Protein AF-A0A1F8APR1-F1 (afdb_monomer)

Nearest PDB structures (foldseek):
  3eg0-assembly1_A  TM=5.325E-01  e=1.753E+00  Homo sapiens
  5np2-assembly2_B  TM=5.360E-01  e=1.753E+00  Homo sapiens
  7pw2-assembly1_A  TM=5.341E-01  e=4.402E+00  Homo sapiens
  4wci-assembly1_A  TM=4.378E-01  e=9.777E+00  Homo sapiens

Structure (mmCIF, N/CA/C/O backbone):
data_AF-A0A1F8APR1-F1
#
_entry.id   AF-A0A1F8APR1-F1
#
loop_
_atom_site.group_PDB
_atom_site.id
_atom_site.type_symbol
_atom_site.label_atom_id
_atom_site.label_alt_id
_atom_site.label_comp_id
_atom_site.label_asym_id
_atom_site.label_entity_id
_atom_site.label_seq_id
_atom_site.pdbx_PDB_ins_code
_atom_site.Cartn_x
_atom_site.Cartn_y
_atom_site.Cartn_z
_atom_site.occupancy
_atom_site.B_iso_or_equiv
_atom_site.auth_seq_id
_atom_site.auth_comp_id
_atom_site.auth_asym_id
_atom_site.auth_atom_id
_atom_site.pdbx_PDB_model_num
ATOM 1 N N . MET A 1 1 ? -10.818 -0.176 3.508 1.00 73.88 1 MET A N 1
ATOM 2 C CA . MET A 1 1 ? -10.557 0.620 4.729 1.00 73.88 1 MET A CA 1
ATOM 3 C C . MET A 1 1 ? -11.623 0.478 5.815 1.00 73.88 1 MET A C 1
ATOM 5 O O . MET A 1 1 ? -11.227 0.436 6.968 1.00 73.88 1 MET A O 1
ATOM 9 N N . LYS A 1 2 ? -12.923 0.325 5.500 1.00 76.75 2 LYS A N 1
ATOM 10 C CA . LYS A 1 2 ? -13.984 0.095 6.509 1.00 76.75 2 LYS A CA 1
ATOM 11 C C . LYS A 1 2 ? -13.660 -1.020 7.523 1.00 76.75 2 LYS A C 1
ATOM 13 O O . LYS A 1 2 ? -13.919 -0.853 8.706 1.00 76.75 2 LYS A O 1
ATOM 18 N N . GLU A 1 3 ? -13.057 -2.115 7.069 1.00 82.62 3 GLU A N 1
ATOM 19 C CA . GLU A 1 3 ? -12.661 -3.238 7.937 1.00 82.62 3 GLU A CA 1
ATOM 20 C C . GLU A 1 3 ? -11.542 -2.881 8.920 1.00 82.62 3 GLU A C 1
ATOM 22 O O . GLU A 1 3 ? -11.593 -3.257 10.085 1.00 82.62 3 GLU A O 1
ATOM 27 N N . SER A 1 4 ? -10.572 -2.071 8.489 1.00 75.06 4 SER A N 1
ATOM 28 C CA . SER A 1 4 ? -9.483 -1.610 9.358 1.00 75.06 4 SER A CA 1
ATOM 29 C C . SER A 1 4 ? -10.005 -0.747 10.513 1.00 75.06 4 SER A C 1
ATOM 31 O O . SER A 1 4 ? -9.536 -0.883 11.639 1.00 75.06 4 SER A O 1
ATOM 33 N N . ALA A 1 5 ? -11.047 0.059 10.274 1.00 79.38 5 ALA A N 1
ATOM 34 C CA . ALA A 1 5 ? -11.714 0.832 11.326 1.00 79.38 5 ALA A CA 1
ATOM 35 C C . ALA A 1 5 ? -12.457 -0.042 12.357 1.00 79.38 5 ALA A C 1
ATOM 37 O O . ALA A 1 5 ? -12.711 0.415 13.467 1.00 79.38 5 ALA A O 1
ATOM 38 N N . GLN A 1 6 ? -12.785 -1.291 12.014 1.00 85.19 6 GLN A N 1
ATOM 39 C CA . GLN A 1 6 ? -13.390 -2.266 12.930 1.00 85.19 6 GLN A CA 1
ATOM 40 C C . GLN A 1 6 ? -12.334 -3.063 13.718 1.00 85.19 6 GLN A C 1
ATOM 42 O O . GLN A 1 6 ? -12.681 -3.939 14.500 1.00 85.19 6 GLN A O 1
ATOM 47 N N . GLY A 1 7 ? -11.042 -2.759 13.540 1.00 86.19 7 GLY A N 1
ATOM 48 C CA . GLY A 1 7 ? -9.940 -3.448 14.213 1.00 86.19 7 GLY A CA 1
ATOM 49 C C . GLY A 1 7 ? -9.439 -4.706 13.497 1.00 86.19 7 GLY A C 1
ATOM 50 O O . GLY A 1 7 ? -8.502 -5.337 13.996 1.00 86.19 7 GLY A O 1
ATOM 51 N N . ASN A 1 8 ? -10.011 -5.032 12.334 1.00 93.56 8 ASN A N 1
ATOM 52 C CA . ASN A 1 8 ? -9.579 -6.137 11.480 1.00 93.56 8 ASN A CA 1
ATOM 53 C C . ASN A 1 8 ? -8.300 -5.764 10.720 1.00 93.56 8 ASN A C 1
ATOM 55 O O . ASN A 1 8 ? -8.079 -4.600 10.368 1.00 93.56 8 ASN A O 1
ATOM 59 N N . TYR A 1 9 ? -7.471 -6.754 10.397 1.00 94.88 9 TYR A N 1
ATOM 60 C CA . TYR A 1 9 ? -6.332 -6.539 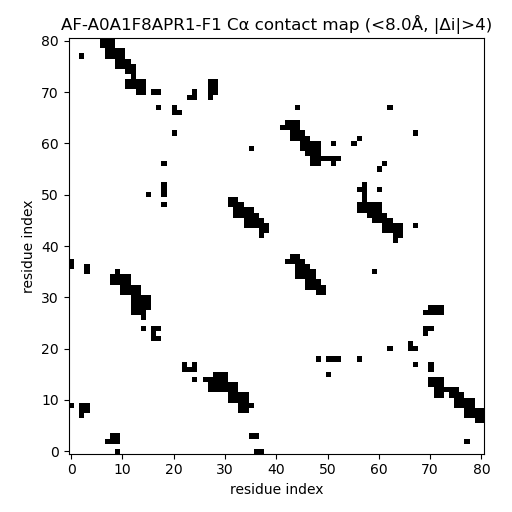9.505 1.00 94.88 9 TYR A CA 1
ATOM 61 C C . TYR A 1 9 ? -6.760 -6.695 8.048 1.00 94.88 9 TYR A C 1
ATOM 63 O O . TYR A 1 9 ? -7.579 -7.548 7.712 1.00 94.88 9 TYR A O 1
ATOM 71 N N . LEU A 1 10 ? -6.178 -5.885 7.165 1.00 96.88 10 LEU A N 1
ATOM 72 C CA . LEU A 1 10 ? -6.439 -5.935 5.731 1.00 96.88 10 LEU A CA 1
ATOM 73 C C . LEU A 1 10 ? -5.132 -6.192 4.987 1.00 96.88 10 LEU A C 1
ATOM 75 O O . LEU A 1 10 ? -4.207 -5.390 5.063 1.00 96.88 10 LEU A O 1
ATOM 79 N N . ILE A 1 11 ? -5.079 -7.277 4.224 1.00 97.69 11 ILE A N 1
ATOM 80 C CA . ILE A 1 11 ? -3.971 -7.579 3.318 1.00 97.69 11 ILE A CA 1
ATOM 81 C C . ILE A 1 11 ? -4.450 -7.335 1.889 1.00 97.69 11 ILE A C 1
ATOM 83 O O . ILE A 1 11 ? -5.446 -7.913 1.458 1.00 97.69 11 ILE A O 1
ATOM 87 N N . ALA A 1 12 ? -3.752 -6.492 1.135 1.00 97.94 12 ALA A N 1
ATOM 88 C CA . ALA A 1 12 ? -4.078 -6.206 -0.258 1.00 97.94 12 ALA A CA 1
ATOM 89 C C . ALA A 1 12 ? -3.139 -6.957 -1.206 1.00 97.94 12 ALA A C 1
ATOM 91 O O . ALA A 1 12 ? -1.928 -7.010 -0.985 1.00 97.94 12 ALA A O 1
ATOM 92 N N . SER A 1 13 ? -3.692 -7.505 -2.292 1.00 98.12 13 SER A N 1
ATOM 93 C CA . SER A 1 13 ? -2.882 -8.038 -3.386 1.00 98.12 13 SER A CA 1
ATOM 94 C C . SER A 1 13 ? -2.527 -6.929 -4.366 1.00 98.12 13 SER A C 1
ATOM 96 O O . SER A 1 13 ? -3.404 -6.245 -4.895 1.00 98.12 13 SER A O 1
ATOM 98 N N . VAL A 1 14 ? -1.231 -6.759 -4.607 1.00 98.00 14 VAL A N 1
ATOM 99 C CA . VAL A 1 14 ? -0.667 -5.692 -5.437 1.00 98.00 14 VAL A CA 1
ATOM 100 C C . VAL A 1 14 ? 0.445 -6.235 -6.334 1.00 98.00 14 VAL A C 1
ATOM 102 O O . VAL A 1 14 ? 0.919 -7.354 -6.150 1.00 98.00 14 VAL A O 1
ATOM 105 N N . SER A 1 15 ? 0.875 -5.448 -7.316 1.00 97.31 15 SER A N 1
ATOM 106 C CA . SER A 1 15 ? 2.131 -5.687 -8.035 1.00 97.31 15 SER A CA 1
ATOM 107 C C . SER A 1 15 ? 3.345 -5.398 -7.144 1.00 97.31 15 SER A C 1
ATOM 109 O O . SER A 1 15 ? 3.373 -4.386 -6.445 1.00 97.31 15 SER A O 1
ATOM 111 N N . TYR A 1 16 ? 4.408 -6.205 -7.234 1.00 94.50 16 TYR A N 1
ATOM 112 C CA . TYR A 1 16 ? 5.664 -5.968 -6.495 1.00 94.50 16 TYR A CA 1
ATOM 113 C C . TYR A 1 16 ? 6.362 -4.645 -6.865 1.00 94.50 16 TYR A C 1
ATOM 115 O O . TYR A 1 16 ? 7.241 -4.168 -6.141 1.00 94.50 16 TYR A O 1
ATOM 123 N N . LYS A 1 17 ? 5.996 -4.065 -8.016 1.00 95.44 17 LYS A N 1
ATOM 124 C CA . LYS A 1 17 ? 6.494 -2.774 -8.502 1.00 95.44 17 LYS A CA 1
ATOM 125 C C . LYS A 1 17 ? 6.016 -1.590 -7.662 1.00 95.44 17 LYS A C 1
ATOM 127 O O . LYS A 1 17 ? 6.603 -0.523 -7.786 1.00 95.44 17 LYS A O 1
ATOM 132 N N . ILE A 1 18 ? 5.053 -1.791 -6.757 1.00 96.06 18 ILE A N 1
ATOM 133 C CA . ILE A 1 18 ? 4.564 -0.761 -5.830 1.00 96.06 18 ILE A CA 1
ATOM 134 C C . ILE A 1 18 ? 5.679 -0.119 -4.985 1.00 96.06 18 ILE A C 1
ATOM 136 O O . ILE A 1 18 ? 5.556 1.040 -4.613 1.00 96.06 18 ILE A O 1
ATOM 140 N N . ARG A 1 19 ? 6.805 -0.823 -4.769 1.00 94.69 19 ARG A N 1
ATOM 141 C CA . ARG A 1 19 ? 8.019 -0.267 -4.140 1.00 94.69 19 ARG A CA 1
ATOM 142 C C . ARG A 1 19 ? 8.594 0.952 -4.881 1.00 94.69 19 ARG A C 1
ATOM 144 O O . ARG A 1 19 ? 9.385 1.690 -4.318 1.00 94.69 19 ARG A O 1
ATOM 151 N N . ASN A 1 20 ? 8.224 1.156 -6.145 1.00 94.25 20 ASN A N 1
ATOM 152 C CA . ASN A 1 20 ? 8.505 2.366 -6.906 1.00 94.25 20 ASN A CA 1
ATOM 153 C C . ASN A 1 20 ? 7.176 2.933 -7.450 1.00 94.25 20 ASN A C 1
ATOM 155 O O . ASN A 1 20 ? 6.748 2.536 -8.542 1.00 94.25 20 ASN A O 1
ATOM 159 N N . PRO A 1 21 ? 6.527 3.865 -6.725 1.00 92.38 21 PRO A N 1
ATOM 160 C CA . PRO A 1 21 ? 5.201 4.394 -7.071 1.00 92.38 21 PRO A CA 1
ATOM 161 C C . PRO A 1 21 ? 5.096 5.089 -8.436 1.00 92.38 21 PRO A C 1
ATOM 163 O O . PRO A 1 21 ? 3.994 5.255 -8.959 1.00 92.38 21 PRO A O 1
ATOM 166 N N . ASN A 1 22 ? 6.224 5.494 -9.027 1.00 93.88 22 ASN A N 1
ATOM 167 C CA . ASN A 1 22 ? 6.273 6.127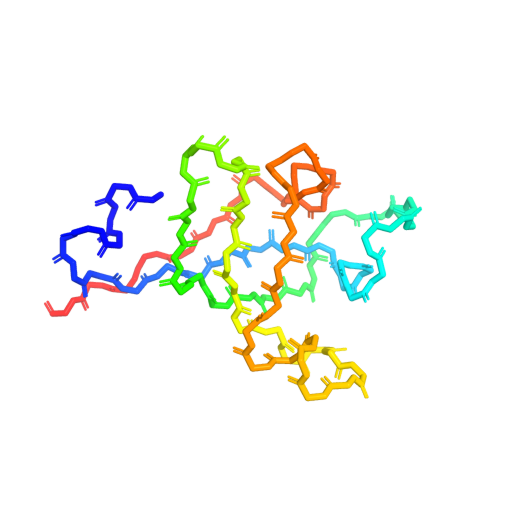 -10.349 1.00 93.88 22 ASN A CA 1
ATOM 168 C C . ASN A 1 22 ? 6.408 5.116 -11.499 1.00 93.88 22 ASN A C 1
ATOM 170 O O . ASN A 1 22 ? 6.367 5.498 -12.666 1.00 93.88 22 ASN A O 1
ATOM 174 N N . SER A 1 23 ? 6.583 3.830 -11.191 1.00 93.06 23 SER A N 1
ATOM 175 C CA . SER A 1 23 ? 6.681 2.779 -12.201 1.00 93.06 23 SER A CA 1
ATOM 176 C C . SER A 1 23 ? 5.313 2.382 -12.766 1.00 93.06 23 SER A C 1
ATOM 178 O O . SER A 1 23 ? 4.276 2.545 -12.124 1.00 93.06 23 SER A O 1
ATOM 180 N N . ILE A 1 24 ? 5.316 1.825 -13.979 1.00 91.94 24 ILE A N 1
ATOM 181 C CA . ILE A 1 24 ? 4.131 1.233 -14.606 1.00 91.94 24 ILE A CA 1
ATOM 182 C C . ILE A 1 24 ? 4.212 -0.288 -14.409 1.00 91.94 24 ILE A C 1
ATOM 184 O O . ILE A 1 24 ? 5.185 -0.904 -14.860 1.00 91.94 24 ILE A O 1
ATOM 188 N N . PRO A 1 25 ? 3.243 -0.920 -13.725 1.00 91.75 25 PRO A N 1
ATOM 189 C CA . PRO A 1 25 ? 3.268 -2.361 -13.533 1.00 91.75 25 PRO A CA 1
ATOM 190 C C . PRO A 1 25 ? 2.906 -3.083 -14.836 1.00 91.75 25 PRO A C 1
ATOM 192 O O . PRO A 1 25 ? 1.885 -2.796 -15.451 1.00 91.75 25 PRO A O 1
ATOM 195 N N . ALA A 1 26 ? 3.718 -4.066 -15.234 1.00 90.69 26 ALA A N 1
ATOM 196 C CA . ALA A 1 26 ? 3.379 -4.961 -16.347 1.00 90.69 26 ALA A CA 1
ATOM 197 C C . ALA A 1 26 ? 2.245 -5.937 -15.981 1.00 90.69 26 ALA A C 1
ATOM 199 O O . ALA A 1 26 ? 1.507 -6.397 -16.847 1.00 90.69 26 ALA A O 1
ATOM 200 N N . THR A 1 27 ? 2.114 -6.257 -14.691 1.00 89.56 27 THR A N 1
ATOM 201 C CA . THR A 1 27 ? 1.080 -7.133 -14.133 1.00 89.56 27 THR A CA 1
ATOM 202 C C . THR A 1 27 ? 0.623 -6.613 -12.774 1.00 89.56 27 THR A C 1
ATOM 204 O O . THR A 1 27 ? 1.404 -6.003 -12.034 1.00 89.56 27 THR A O 1
ATOM 207 N N . VAL A 1 28 ? -0.634 -6.891 -12.424 1.00 90.69 28 VAL A N 1
ATOM 208 C CA . VAL A 1 28 ? -1.181 -6.668 -11.079 1.00 90.69 28 VAL A CA 1
ATOM 209 C C . VAL A 1 28 ? -1.211 -7.981 -10.290 1.00 90.69 28 VAL A C 1
ATOM 211 O O . VAL A 1 28 ? -1.548 -9.037 -10.828 1.00 90.69 28 VAL A O 1
ATOM 214 N N . GLY A 1 29 ? -0.860 -7.921 -9.004 1.00 90.69 29 GLY A N 1
ATOM 215 C CA . GLY A 1 29 ? -0.794 -9.086 -8.114 1.00 90.69 29 GLY A CA 1
ATOM 216 C C . GLY A 1 29 ? 0.591 -9.742 -8.033 1.00 90.69 29 GLY A C 1
ATOM 217 O O . GLY A 1 29 ? 1.582 -9.227 -8.548 1.00 90.69 29 GLY A O 1
ATOM 218 N N . GLY A 1 30 ? 0.661 -10.883 -7.339 1.00 94.06 30 GLY A N 1
ATOM 219 C CA . GLY A 1 30 ? 1.916 -11.599 -7.059 1.00 94.06 30 GLY A CA 1
ATOM 220 C C . GLY A 1 30 ? 2.694 -11.066 -5.850 1.00 94.06 30 GLY A C 1
ATOM 221 O O . GLY A 1 30 ? 3.676 -11.677 -5.446 1.00 94.06 30 GLY A O 1
ATOM 222 N N . HIS A 1 31 ? 2.235 -9.965 -5.248 1.00 97.44 31 HIS A N 1
ATOM 223 C CA . HIS A 1 31 ? 2.758 -9.413 -4.001 1.00 97.44 31 HIS A CA 1
ATOM 224 C C . HIS A 1 31 ? 1.614 -9.097 -3.031 1.00 97.44 31 HIS A C 1
ATOM 226 O O . HIS A 1 31 ? 0.488 -8.810 -3.453 1.00 97.44 31 HIS A O 1
ATOM 232 N N . LEU A 1 32 ? 1.897 -9.171 -1.733 1.00 98.06 32 LEU A N 1
ATOM 233 C CA . LEU A 1 32 ? 0.947 -8.883 -0.661 1.00 98.06 32 LEU A CA 1
ATOM 234 C C . LEU A 1 32 ? 1.509 -7.788 0.241 1.00 98.06 32 LEU A C 1
ATOM 236 O O . LEU A 1 32 ? 2.688 -7.804 0.592 1.00 98.06 32 LEU A O 1
ATOM 240 N N . VAL A 1 33 ? 0.643 -6.857 0.628 1.00 98.19 33 VAL A N 1
ATOM 241 C CA . VAL A 1 33 ? 0.964 -5.777 1.566 1.00 98.19 33 VAL A CA 1
ATOM 242 C C . VAL A 1 33 ? -0.068 -5.730 2.682 1.00 98.19 33 VAL A C 1
ATOM 244 O O . VAL A 1 33 ? -1.249 -5.983 2.441 1.00 98.19 33 VAL A O 1
ATOM 247 N N . LEU A 1 34 ? 0.368 -5.408 3.898 1.00 97.88 34 LEU A N 1
ATOM 248 C CA . LEU A 1 34 ? -0.524 -5.219 5.041 1.00 97.88 34 LEU A CA 1
ATOM 249 C C . LEU A 1 34 ? -0.904 -3.741 5.125 1.00 97.88 34 LEU A C 1
ATOM 251 O O . LEU A 1 34 ? -0.041 -2.888 5.302 1.00 97.88 34 LEU A O 1
ATOM 255 N N . MET A 1 35 ? -2.192 -3.440 5.014 1.00 97.50 35 MET A N 1
ATOM 256 C CA . MET A 1 35 ? -2.705 -2.079 5.125 1.00 97.50 35 MET A CA 1
ATOM 257 C C . MET A 1 35 ? -2.691 -1.645 6.591 1.00 97.50 35 MET A C 1
ATOM 259 O O . MET A 1 35 ? -3.247 -2.330 7.448 1.00 97.50 35 MET A O 1
ATOM 263 N N . LEU A 1 36 ? -2.074 -0.496 6.859 1.00 95.38 36 LEU A N 1
ATOM 264 C CA . LEU A 1 36 ? -1.909 0.056 8.205 1.00 95.38 36 LEU A CA 1
ATOM 265 C C . LEU A 1 36 ? -2.849 1.235 8.462 1.00 95.38 36 LEU A C 1
ATOM 267 O O . LEU A 1 36 ? -3.286 1.438 9.589 1.00 95.38 36 LEU A O 1
ATOM 271 N N . GLY A 1 37 ? -3.174 2.010 7.426 1.00 94.75 3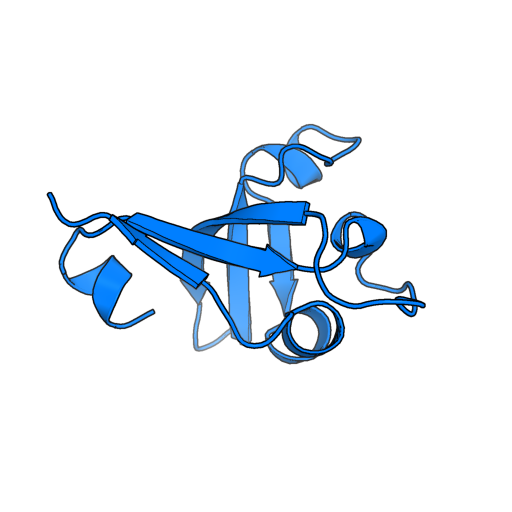7 GLY A N 1
ATOM 272 C CA . GLY A 1 37 ? -4.006 3.195 7.585 1.00 94.75 37 GLY A CA 1
ATOM 273 C C . GLY A 1 37 ? -4.219 3.971 6.295 1.00 94.75 37 GLY A C 1
ATOM 274 O O . GLY A 1 37 ? -3.847 3.536 5.203 1.00 94.75 37 GLY A O 1
ATOM 275 N N . TYR A 1 38 ? -4.875 5.118 6.432 1.00 95.44 38 TYR A N 1
ATOM 276 C CA . TYR A 1 38 ? -5.158 6.043 5.345 1.00 95.44 38 TYR A CA 1
ATOM 277 C C . TYR A 1 38 ? -5.363 7.457 5.885 1.00 95.44 38 TYR A C 1
ATOM 279 O O . TYR A 1 38 ? -5.823 7.631 7.011 1.00 95.44 38 TYR A O 1
ATOM 287 N N . ASP A 1 39 ? -5.075 8.447 5.050 1.00 95.38 39 ASP A N 1
ATOM 288 C CA . ASP A 1 39 ? -5.384 9.857 5.281 1.00 95.38 39 ASP A CA 1
ATOM 289 C C . ASP A 1 39 ? -6.260 10.341 4.115 1.00 95.38 39 ASP A C 1
ATOM 291 O O . ASP A 1 39 ? -5.858 10.287 2.949 1.00 95.38 39 ASP A O 1
ATOM 295 N N . LEU A 1 40 ? -7.496 10.749 4.422 1.00 94.50 40 LEU A N 1
ATOM 296 C CA . LEU A 1 40 ? -8.472 11.184 3.418 1.00 94.50 40 LEU A CA 1
ATOM 297 C C . LEU A 1 40 ? -8.191 12.587 2.882 1.00 94.50 40 LEU A C 1
ATOM 299 O O . LEU A 1 40 ? -8.493 12.847 1.717 1.00 94.50 40 LEU A O 1
ATOM 303 N N . GLU A 1 41 ? -7.629 13.472 3.703 1.00 96.44 41 GLU A N 1
ATOM 304 C CA . GLU A 1 41 ? -7.321 14.844 3.298 1.00 96.44 41 GLU A CA 1
ATOM 305 C C . GLU A 1 41 ? -6.156 14.839 2.309 1.00 96.44 41 GLU A C 1
ATOM 307 O O . GLU A 1 41 ? -6.236 15.436 1.235 1.00 96.44 41 GLU A O 1
ATOM 312 N N . LYS A 1 42 ? -5.109 14.070 2.625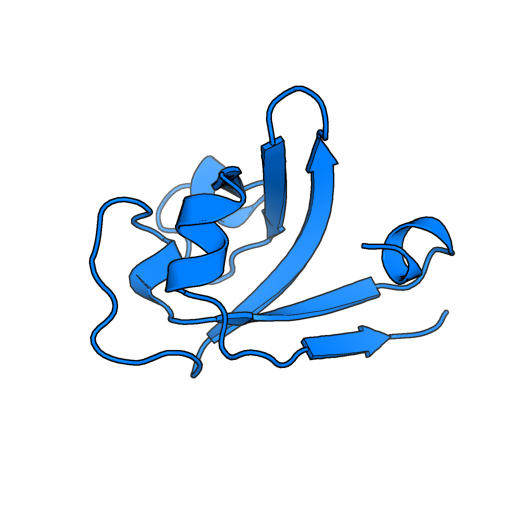 1.00 97.19 42 LYS A N 1
ATOM 313 C CA . LYS A 1 42 ? -3.935 13.888 1.760 1.00 97.19 42 LYS A CA 1
ATOM 314 C C . LYS A 1 42 ? -4.147 12.859 0.649 1.00 97.19 42 LYS A C 1
ATOM 316 O O . LYS A 1 42 ? -3.348 12.804 -0.282 1.00 97.19 42 LYS A O 1
ATOM 321 N N . LYS A 1 43 ? -5.214 12.054 0.725 1.00 97.38 43 LYS A N 1
ATOM 322 C CA . LYS A 1 43 ? -5.528 10.950 -0.203 1.00 97.38 43 LYS A CA 1
ATOM 323 C C . LYS A 1 43 ? -4.388 9.934 -0.322 1.00 97.38 43 LYS A C 1
ATOM 325 O O . LYS A 1 43 ? -4.028 9.525 -1.431 1.00 97.38 43 LYS A O 1
ATOM 330 N N . ILE A 1 44 ? -3.831 9.524 0.816 1.00 97.62 44 ILE A N 1
ATOM 331 C CA . ILE A 1 44 ? -2.735 8.549 0.887 1.00 97.62 44 ILE A CA 1
ATOM 332 C C . ILE A 1 44 ? -3.120 7.305 1.687 1.00 97.62 44 ILE A C 1
ATOM 334 O O . ILE A 1 44 ? -3.900 7.368 2.638 1.00 97.62 44 ILE A O 1
ATOM 338 N N . LEU A 1 45 ? -2.567 6.164 1.289 1.00 97.31 45 LEU A N 1
ATOM 339 C CA . LEU A 1 45 ? -2.608 4.900 2.018 1.00 97.31 45 LEU A CA 1
ATOM 340 C C . LEU A 1 45 ? -1.257 4.656 2.684 1.00 97.31 45 LEU A C 1
ATOM 342 O O . LEU A 1 45 ? -0.220 4.948 2.090 1.00 97.31 45 LEU A O 1
ATOM 346 N N . LEU A 1 46 ? -1.298 4.060 3.875 1.00 97.19 46 LEU A N 1
ATOM 347 C CA . LEU A 1 46 ? -0.130 3.567 4.596 1.00 97.19 46 LEU A CA 1
ATOM 348 C C . LEU A 1 46 ? -0.172 2.043 4.654 1.00 97.19 46 LEU A C 1
ATOM 350 O O . LEU A 1 46 ? -1.208 1.456 4.990 1.00 97.19 46 LEU A O 1
ATOM 354 N N . PHE A 1 47 ? 0.948 1.398 4.347 1.00 97.81 47 PHE A N 1
ATOM 355 C CA . PHE A 1 47 ? 1.049 -0.057 4.354 1.00 97.81 47 PHE A CA 1
ATOM 356 C C . PHE A 1 47 ? 2.453 -0.540 4.716 1.00 97.81 47 PHE A C 1
ATOM 358 O O . PHE A 1 47 ? 3.455 0.101 4.411 1.00 97.81 47 PHE A O 1
ATOM 365 N N . HIS A 1 48 ? 2.516 -1.719 5.325 1.00 98.12 48 HIS A N 1
ATOM 366 C CA . HIS A 1 48 ? 3.751 -2.474 5.426 1.00 98.12 48 HIS A CA 1
ATOM 367 C C . HIS A 1 48 ? 3.996 -3.191 4.095 1.00 98.12 48 HIS A C 1
ATOM 369 O O . HIS A 1 48 ? 3.143 -3.942 3.604 1.00 98.12 48 HIS A O 1
ATOM 375 N N . ASN A 1 49 ? 5.166 -2.961 3.510 1.00 97.81 49 ASN A N 1
ATOM 376 C CA . ASN A 1 49 ? 5.572 -3.464 2.206 1.00 97.81 49 ASN A CA 1
ATOM 377 C C . ASN A 1 49 ? 6.794 -4.380 2.346 1.00 97.81 49 ASN A C 1
ATOM 379 O O . ASN A 1 49 ? 7.924 -3.897 2.288 1.00 97.81 49 ASN A O 1
ATOM 383 N N . PRO A 1 50 ? 6.616 -5.710 2.417 1.00 96.75 50 PRO A N 1
ATOM 384 C CA . PRO A 1 50 ? 7.736 -6.640 2.585 1.00 96.75 50 PRO A CA 1
ATOM 385 C C . PRO A 1 50 ? 8.803 -6.553 1.483 1.00 96.75 50 PRO A C 1
ATOM 387 O O . PRO A 1 50 ? 9.920 -7.023 1.660 1.00 96.75 50 PRO A O 1
ATOM 390 N N . SER A 1 51 ? 8.461 -5.957 0.335 1.00 94.12 51 SER A N 1
ATOM 391 C CA . SER A 1 51 ? 9.362 -5.791 -0.806 1.00 94.12 51 SER A CA 1
AT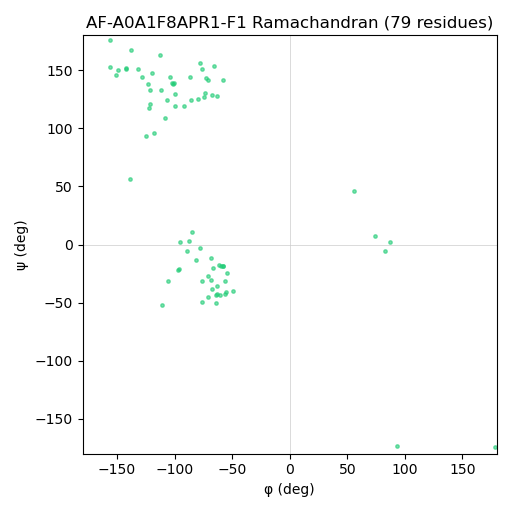OM 392 C C . SER A 1 51 ? 10.079 -4.436 -0.872 1.00 94.12 51 SER A C 1
ATOM 394 O O . SER A 1 51 ? 10.792 -4.187 -1.849 1.00 94.12 51 SER A O 1
ATOM 396 N N . GLY A 1 52 ? 9.855 -3.566 0.119 1.00 93.69 52 GLY A N 1
ATOM 397 C CA . GLY A 1 52 ? 10.523 -2.275 0.248 1.00 93.69 52 GLY A CA 1
ATOM 398 C C . GLY A 1 52 ? 12.041 -2.428 0.329 1.00 93.69 52 GLY A C 1
ATOM 399 O O . GLY A 1 52 ? 12.552 -3.376 0.921 1.00 93.69 52 GLY A O 1
ATOM 400 N N . ASP A 1 53 ? 12.748 -1.511 -0.318 1.00 94.06 53 ASP A N 1
ATOM 401 C CA . ASP A 1 53 ? 14.209 -1.446 -0.401 1.00 94.06 53 ASP A CA 1
ATOM 402 C C . ASP A 1 53 ? 14.831 -0.491 0.627 1.00 94.06 53 ASP A C 1
ATOM 404 O O . ASP A 1 53 ? 15.996 -0.652 0.989 1.00 94.06 53 ASP A O 1
ATOM 408 N N . THR A 1 54 ? 14.052 0.468 1.130 1.00 94.50 54 THR A N 1
ATOM 409 C CA . THR A 1 54 ? 14.391 1.290 2.296 1.00 94.50 54 THR A CA 1
ATOM 410 C C . THR A 1 54 ? 13.468 0.973 3.465 1.00 94.50 54 THR A C 1
ATOM 412 O O . THR A 1 54 ? 12.395 0.389 3.294 1.00 94.50 54 THR A O 1
ATOM 415 N N . ARG A 1 55 ? 13.871 1.386 4.670 1.00 95.00 55 ARG A N 1
ATOM 416 C CA . ARG A 1 55 ? 13.068 1.197 5.881 1.00 95.00 55 ARG A CA 1
ATOM 417 C C . ARG A 1 55 ? 11.722 1.913 5.777 1.00 95.00 55 ARG A C 1
ATOM 419 O O . ARG A 1 55 ? 10.694 1.331 6.104 1.00 95.00 55 ARG A O 1
ATOM 426 N N . GLU A 1 56 ? 11.717 3.140 5.268 1.00 92.00 56 GLU A N 1
ATOM 427 C CA . GLU A 1 56 ? 10.515 3.959 5.082 1.00 92.00 56 GLU A CA 1
ATOM 428 C C . GLU A 1 56 ? 9.555 3.292 4.092 1.00 92.00 56 GLU A C 1
ATOM 430 O O . GLU A 1 56 ? 8.357 3.197 4.340 1.00 92.00 56 GLU A O 1
ATOM 435 N N 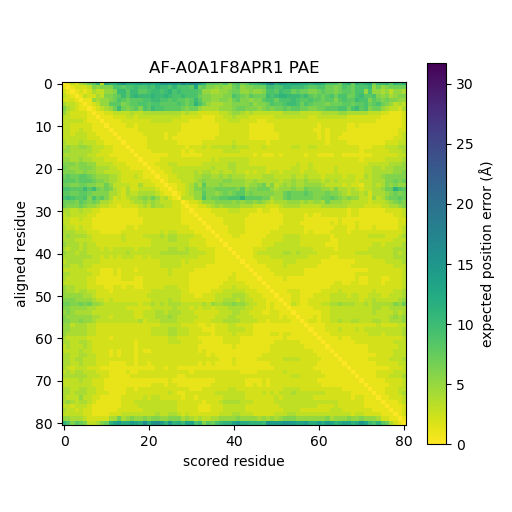. ASN A 1 57 ? 10.101 2.745 3.003 1.00 92.50 57 ASN A N 1
ATOM 436 C CA . ASN A 1 57 ? 9.349 2.045 1.966 1.00 92.50 57 ASN A CA 1
ATOM 437 C C . ASN A 1 57 ? 8.956 0.607 2.358 1.00 92.50 57 ASN A C 1
ATOM 439 O O . ASN A 1 57 ? 8.298 -0.074 1.573 1.00 92.50 57 ASN A O 1
ATOM 443 N N . GLN A 1 58 ? 9.373 0.121 3.532 1.00 96.94 58 GLN A N 1
ATOM 444 C CA . GLN A 1 58 ? 9.053 -1.212 4.046 1.00 96.94 58 GLN A CA 1
ATOM 445 C C . GLN A 1 58 ? 8.106 -1.152 5.248 1.00 96.94 58 GLN A C 1
ATOM 447 O O . GLN A 1 58 ? 7.090 -1.841 5.247 1.00 96.94 58 GLN A O 1
ATOM 452 N N . GLU A 1 59 ? 8.416 -0.358 6.274 1.00 97.38 59 GLU A N 1
ATOM 453 C CA . GLU A 1 59 ? 7.668 -0.335 7.536 1.00 97.38 59 GLU A CA 1
ATOM 454 C C . GLU A 1 59 ? 6.339 0.423 7.416 1.00 97.38 59 GLU A C 1
ATOM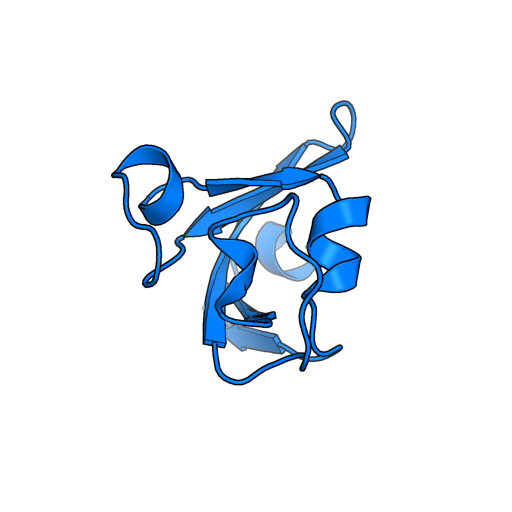 456 O O . GLU A 1 59 ? 5.303 -0.123 7.794 1.00 97.38 59 GLU A O 1
ATOM 461 N N . TYR A 1 60 ? 6.370 1.637 6.856 1.00 96.94 60 TYR A N 1
ATOM 462 C CA . TYR A 1 60 ? 5.230 2.558 6.753 1.00 96.94 60 TYR A CA 1
ATOM 463 C C . TYR A 1 60 ? 5.207 3.237 5.379 1.00 96.94 60 TYR A C 1
ATOM 465 O O . TYR A 1 60 ? 5.243 4.461 5.273 1.00 96.94 60 TYR A O 1
ATOM 473 N N . ALA A 1 61 ? 5.172 2.437 4.314 1.00 97.44 61 ALA A N 1
ATOM 474 C CA . ALA A 1 61 ? 5.176 2.961 2.958 1.00 97.44 61 ALA A CA 1
ATOM 475 C C . ALA A 1 61 ? 3.920 3.807 2.706 1.00 97.44 61 ALA A C 1
ATOM 477 O O . ALA A 1 61 ? 2.795 3.346 2.926 1.00 97.44 61 ALA A O 1
ATOM 478 N N . GLU A 1 62 ? 4.124 5.030 2.219 1.00 97.19 62 GLU A N 1
ATOM 479 C CA . GLU A 1 62 ? 3.060 5.955 1.837 1.00 97.19 62 GLU A CA 1
ATOM 480 C C . GLU A 1 62 ? 2.882 5.975 0.319 1.00 97.19 62 GLU A C 1
ATOM 482 O O . GLU A 1 62 ? 3.847 5.995 -0.449 1.00 97.19 62 GLU A O 1
ATOM 487 N N . ILE A 1 63 ? 1.633 5.994 -0.135 1.00 97.38 63 ILE A N 1
ATOM 488 C CA . ILE A 1 63 ? 1.310 6.093 -1.559 1.00 97.38 63 ILE A CA 1
ATOM 489 C C . ILE A 1 63 ? -0.029 6.793 -1.756 1.00 97.38 63 ILE A C 1
ATOM 491 O O . ILE A 1 63 ? -0.956 6.607 -0.968 1.00 97.38 63 ILE A O 1
ATOM 495 N N . SER A 1 64 ? -0.170 7.571 -2.829 1.00 97.81 64 SER A N 1
ATOM 496 C CA . SER A 1 64 ? -1.468 8.161 -3.165 1.00 97.81 64 SER A CA 1
ATOM 497 C C . SER A 1 64 ? -2.499 7.089 -3.540 1.00 97.81 64 SER A C 1
ATOM 499 O O . SER A 1 64 ? -2.157 6.020 -4.053 1.00 97.81 64 SER A O 1
ATOM 501 N N . PHE A 1 65 ? -3.783 7.392 -3.344 1.00 97.25 65 PHE A N 1
ATOM 502 C CA . PHE A 1 65 ? -4.887 6.516 -3.759 1.00 97.25 65 PHE A CA 1
ATOM 503 C C . PHE A 1 65 ? -4.822 6.180 -5.251 1.00 97.25 65 PHE A C 1
ATOM 505 O O . PHE A 1 65 ? -5.035 5.033 -5.644 1.00 97.25 65 PHE A O 1
ATOM 512 N N . GLU A 1 66 ? -4.490 7.177 -6.075 1.00 96.94 66 GLU A N 1
ATOM 513 C CA . GLU A 1 66 ? -4.377 7.019 -7.521 1.00 96.94 66 GLU A CA 1
ATOM 514 C C . GLU A 1 66 ? -3.252 6.048 -7.889 1.00 96.94 66 GLU A C 1
ATOM 516 O O . GLU A 1 66 ? -3.475 5.101 -8.644 1.00 96.94 66 GLU A O 1
ATOM 521 N N . GLN A 1 67 ? -2.051 6.242 -7.334 1.00 97.19 67 GLN A N 1
ATOM 522 C CA . GLN A 1 67 ? -0.920 5.357 -7.606 1.00 97.19 67 GLN A CA 1
ATOM 523 C C . GLN A 1 67 ? -1.191 3.944 -7.088 1.00 97.19 67 GLN A C 1
ATOM 525 O O . GLN A 1 67 ? -0.959 2.990 -7.825 1.00 97.19 67 GLN A O 1
ATOM 530 N N . PHE A 1 68 ? -1.743 3.788 -5.880 1.00 97.44 68 PHE A N 1
ATOM 531 C CA . PHE A 1 68 ? -2.098 2.470 -5.347 1.00 97.44 68 PHE A CA 1
ATOM 532 C C . PHE A 1 68 ? -3.050 1.714 -6.277 1.00 97.44 68 PHE A C 1
ATOM 534 O O . PHE A 1 68 ? -2.837 0.531 -6.549 1.00 97.44 68 PHE A O 1
ATOM 541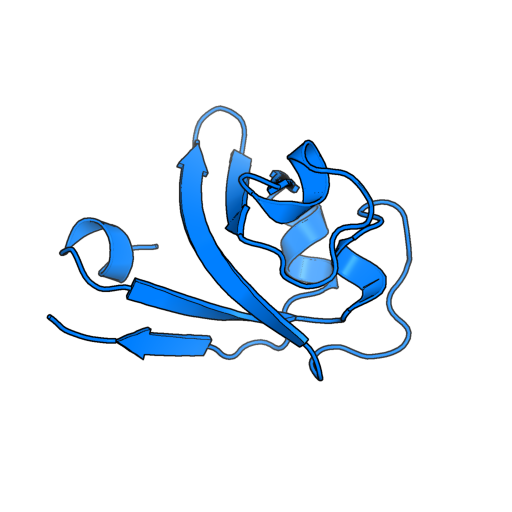 N N . GLY A 1 69 ? -4.058 2.405 -6.821 1.00 96.75 69 GLY A N 1
ATOM 542 C CA . GLY A 1 69 ? -5.018 1.834 -7.764 1.00 96.75 69 GLY A CA 1
ATOM 543 C C . GLY A 1 69 ? -4.369 1.210 -9.003 1.00 96.75 69 GLY A C 1
ATOM 544 O O . GLY A 1 69 ? -4.863 0.201 -9.495 1.00 96.75 69 GLY A O 1
ATOM 545 N N . ARG A 1 70 ? -3.222 1.732 -9.460 1.00 96.56 70 ARG A N 1
ATOM 546 C CA . ARG A 1 70 ? -2.466 1.175 -10.600 1.00 96.56 70 ARG A CA 1
ATOM 547 C C . ARG A 1 70 ? -1.845 -0.185 -10.285 1.00 96.56 70 ARG A C 1
ATOM 549 O O . ARG A 1 70 ? -1.670 -1.002 -11.183 1.00 96.56 70 ARG A O 1
ATOM 556 N N . PHE A 1 71 ? -1.488 -0.424 -9.024 1.00 97.81 71 PHE A N 1
ATOM 557 C CA . PHE A 1 71 ? -0.837 -1.661 -8.586 1.00 97.81 71 PHE A CA 1
ATOM 558 C C . PHE A 1 71 ? -1.822 -2.685 -8.017 1.00 97.81 71 PHE A C 1
ATOM 560 O O . PHE A 1 71 ? -1.485 -3.869 -7.957 1.00 97.81 71 PHE A O 1
ATOM 567 N N . PHE A 1 72 ? -3.003 -2.246 -7.575 1.00 97.81 72 PHE A N 1
ATOM 568 C CA . PHE A 1 72 ? -3.988 -3.076 -6.892 1.00 97.81 72 PHE A CA 1
ATOM 569 C C . PHE A 1 72 ? -4.601 -4.134 -7.816 1.00 97.81 72 PHE A C 1
ATOM 571 O O . PHE A 1 72 ? -5.124 -3.836 -8.885 1.00 97.81 72 PHE A O 1
ATOM 578 N N . ALA A 1 73 ? -4.592 -5.390 -7.372 1.00 97.56 73 ALA A N 1
ATOM 579 C CA . ALA A 1 73 ? -5.108 -6.524 -8.136 1.00 97.56 73 ALA A CA 1
ATOM 580 C C . ALA A 1 73 ? -6.625 -6.746 -7.978 1.00 97.56 73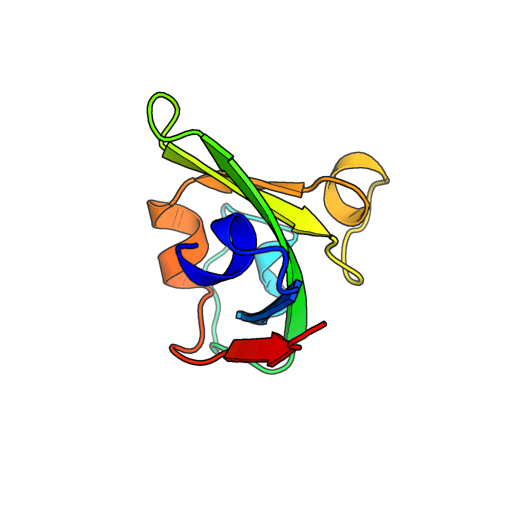 ALA A C 1
ATOM 582 O O . ALA A 1 73 ? -7.126 -7.812 -8.340 1.00 97.56 73 ALA A O 1
ATOM 583 N N . GLY A 1 74 ? -7.348 -5.792 -7.377 1.00 96.25 74 GLY A N 1
ATOM 584 C CA . GLY A 1 74 ? -8.799 -5.871 -7.173 1.00 96.25 74 GLY A CA 1
ATOM 585 C C . GLY A 1 74 ? -9.245 -6.836 -6.070 1.00 96.25 74 GLY A C 1
ATOM 586 O O . GLY A 1 74 ? -10.438 -7.085 -5.930 1.00 96.25 74 GLY A O 1
ATOM 587 N N . ARG A 1 75 ? -8.312 -7.397 -5.290 1.00 96.38 75 ARG A N 1
ATOM 588 C CA . ARG A 1 75 ? -8.597 -8.394 -4.248 1.00 96.38 75 ARG A CA 1
ATOM 589 C C . ARG A 1 75 ? -7.725 -8.210 -3.013 1.00 96.38 75 ARG A C 1
ATOM 591 O O . ARG A 1 75 ? -6.585 -7.748 -3.098 1.00 96.38 75 ARG A O 1
ATOM 598 N N . GLY A 1 76 ? -8.254 -8.630 -1.875 1.00 95.94 76 GLY A N 1
ATOM 599 C CA . GLY A 1 76 ? -7.566 -8.619 -0.594 1.00 95.94 76 GLY A CA 1
ATOM 600 C C . GLY A 1 76 ? -8.164 -9.647 0.357 1.00 95.94 76 GLY A C 1
ATOM 601 O O . GLY A 1 76 ? -9.138 -10.318 0.024 1.00 95.94 76 GLY A O 1
ATOM 602 N N . ILE A 1 77 ? -7.551 -9.764 1.526 1.00 97.00 77 ILE A N 1
ATOM 603 C CA . ILE A 1 77 ? -7.951 -10.656 2.610 1.00 97.00 77 ILE A CA 1
ATOM 604 C C . ILE A 1 77 ? -8.223 -9.785 3.828 1.00 97.00 77 ILE A C 1
ATOM 606 O O . ILE A 1 77 ? -7.418 -8.913 4.162 1.00 97.00 77 ILE A O 1
ATOM 610 N N . VAL A 1 78 ? -9.348 -10.033 4.483 1.00 96.94 78 VAL A N 1
ATOM 611 C CA . VAL A 1 78 ? -9.656 -9.473 5.797 1.00 96.94 78 VAL A CA 1
ATOM 612 C C . VAL A 1 78 ? -9.356 -10.558 6.819 1.00 96.94 78 VAL A C 1
ATOM 614 O O . VAL A 1 78 ? -9.781 -11.698 6.645 1.00 96.94 78 VAL A O 1
ATOM 617 N N . ILE A 1 79 ? -8.591 -10.212 7.848 1.00 96.00 79 ILE A N 1
ATOM 618 C CA . ILE A 1 79 ? -8.362 -11.072 9.005 1.00 96.00 79 ILE A CA 1
ATOM 619 C C . ILE A 1 79 ? -9.123 -10.443 10.160 1.00 96.00 79 ILE A C 1
ATOM 621 O O . ILE A 1 79 ? -8.755 -9.368 10.647 1.00 96.00 79 ILE A O 1
ATOM 625 N N . GLU A 1 80 ? -10.204 -11.106 10.541 1.00 93.56 80 GLU A N 1
ATOM 626 C CA . GLU A 1 80 ? -11.015 -10.739 11.693 1.00 93.56 80 GLU A CA 1
ATOM 627 C C . GLU A 1 80 ? -10.258 -11.083 12.979 1.00 93.56 80 GLU A C 1
ATOM 629 O O . GLU A 1 80 ? -9.506 -12.063 13.024 1.00 93.56 80 GLU A O 1
ATOM 634 N N . LYS A 1 81 ? -10.398 -10.227 13.992 1.00 78.62 81 LYS A N 1
ATOM 635 C CA . LYS A 1 81 ? -9.874 -10.497 15.335 1.00 78.62 81 LYS A CA 1
ATOM 636 C C . LYS A 1 81 ? -10.839 -11.332 16.158 1.00 78.62 81 LYS A C 1
ATOM 638 O O . LYS A 1 81 ? -12.062 -11.131 16.005 1.00 78.62 81 LYS A O 1
#

Sequence (81 aa):
MKESAQGNYLIASVSYKIRNPNSIPATVGGHLVLMLGYDLEKKILLFHNPSGDTRENQEYAEISFEQFGRFFAGRGIVIEK

Organism: NCBI:txid1802511

Solvent-accessible surface area (backbone atoms only — not comparable to full-atom values): 4546 Å² total; per-residue (Å²): 110,75,56,49,78,72,68,25,48,38,34,40,30,20,17,69,55,58,68,43,71,87,59,82,63,94,56,59,28,100,28,69,31,40,54,73,50,71,41,80,91,81,38,30,38,29,24,32,26,88,75,30,90,47,68,59,43,21,64,60,23,75,41,43,56,71,53,48,58,68,23,46,48,86,49,67,48,77,46,80,120

Mean predicted aligned error: 2.94 Å

Secondary structure (DSSP, 8-state):
-HHHHTT-EEEEEEEGGGGSTTSPPSSS-EEEEEEEEEETTTTEEEEE-TT-SSSHHHHSEEEEHHHHHHHEEEEEEEE--

Foldseek 3Di:
DVLVVVVKKKKFFWALCVLPLPDQDPDAGPAIWIWDDADPVQQKTWIAGCSHPDPCSHHTNIDHPVSRVRTTPVDIDIGDD

Radius of gyration: 11.81 Å; Cα contacts (8 Å, |Δi|>4): 173; chains: 1; bounding box: 28×26×32 Å

pLDDT: mean 94.18, std 5.38, range [73.88, 98.19]